Protein AF-A0A7X5WQY3-F1 (afdb_monomer_lite)

pLDDT: mean 85.31, std 12.61, range [47.56, 96.88]

Radius of gyration: 19.54 Å; chains: 1; bounding box: 36×25×66 Å

Sequence (68 aa):
MAPDATTRGDVTLFLSGDVMTGRAIDQVLPVPSDPVLYEPWVRNALDYVELAERASGRIPDAVEPSYI

Secondary structure (DSSP, 8-state):
-PPP----PPPP----S---THHHHHHHSSSPPP-B---SS--BTHHHHHHHHHHH-PPPSS---TT-

Structure (mmCIF, N/CA/C/O backbone):
data_AF-A0A7X5WQY3-F1
#
_entry.id   AF-A0A7X5WQY3-F1
#
loop_
_atom_site.group_PDB
_atom_site.id
_atom_site.type_symbol
_atom_site.label_atom_id
_atom_site.label_alt_id
_atom_site.label_comp_id
_atom_site.label_asym_id
_atom_site.label_entity_id
_atom_site.label_seq_id
_atom_site.pdbx_PDB_ins_code
_atom_site.Cartn_x
_atom_site.Cartn_y
_atom_site.Cartn_z
_atom_site.occupancy
_atom_site.B_iso_or_equiv
_atom_site.auth_seq_id
_atom_site.auth_comp_id
_atom_site.auth_asym_id
_atom_site.auth_atom_id
_atom_site.pdbx_PDB_model_num
ATOM 1 N N . MET A 1 1 ? -24.884 -13.987 47.575 1.00 47.56 1 MET A N 1
ATOM 2 C CA . MET A 1 1 ? -24.919 -13.093 46.401 1.00 47.56 1 MET A CA 1
ATOM 3 C C . MET A 1 1 ? -23.697 -13.436 45.566 1.00 47.56 1 MET A C 1
ATOM 5 O O . MET A 1 1 ? -22.592 -13.155 46.005 1.00 47.56 1 MET A O 1
ATOM 9 N N . ALA A 1 2 ? -23.883 -14.215 44.499 1.00 50.81 2 ALA A N 1
ATOM 10 C CA . ALA A 1 2 ? -22.791 -14.662 43.629 1.00 50.81 2 ALA A CA 1
ATOM 11 C C . ALA A 1 2 ? -22.360 -13.511 42.700 1.00 50.81 2 ALA A C 1
ATOM 13 O O . ALA A 1 2 ? -23.216 -12.688 42.367 1.00 50.81 2 ALA A O 1
ATOM 14 N N . PRO A 1 3 ? -21.073 -13.414 42.322 1.00 52.97 3 PRO A N 1
ATOM 15 C CA . PRO A 1 3 ? -20.600 -12.357 41.439 1.00 52.97 3 PRO A CA 1
ATOM 16 C C . PRO A 1 3 ? -21.209 -12.533 40.046 1.00 52.97 3 PRO A C 1
ATOM 18 O O . PRO A 1 3 ? -21.198 -13.628 39.485 1.00 52.97 3 PRO A O 1
ATOM 21 N N . ASP A 1 4 ? -21.764 -11.440 39.533 1.00 56.78 4 ASP A N 1
ATOM 22 C CA . ASP A 1 4 ? -22.341 -11.340 38.199 1.00 56.78 4 ASP A CA 1
ATOM 23 C C . ASP A 1 4 ? -21.241 -11.517 37.143 1.00 56.78 4 ASP A C 1
ATOM 25 O O . ASP A 1 4 ? -20.149 -10.949 37.253 1.00 56.78 4 ASP A O 1
ATOM 29 N N . ALA A 1 5 ? -21.502 -12.365 36.153 1.00 60.53 5 ALA A N 1
ATOM 30 C CA . ALA A 1 5 ? -20.549 -12.681 35.104 1.00 60.53 5 ALA A CA 1
ATOM 31 C C . ALA A 1 5 ? -20.454 -11.484 34.153 1.00 60.53 5 ALA A C 1
ATOM 33 O O . ALA A 1 5 ? -21.397 -11.188 33.422 1.00 60.53 5 ALA A O 1
ATOM 34 N N . THR A 1 6 ? -19.307 -10.800 34.149 1.00 63.28 6 THR A N 1
ATOM 35 C CA . THR A 1 6 ? -19.003 -9.721 33.204 1.00 63.28 6 THR A CA 1
ATOM 36 C C . THR A 1 6 ? -19.283 -10.189 31.778 1.00 63.28 6 THR A C 1
ATOM 38 O O . THR A 1 6 ? -18.525 -10.971 31.203 1.00 63.28 6 THR A O 1
ATOM 41 N N . THR A 1 7 ? -20.383 -9.708 31.202 1.00 65.88 7 THR A N 1
ATOM 42 C CA . THR A 1 7 ? -20.737 -9.983 29.812 1.00 65.88 7 THR A CA 1
ATOM 43 C C . THR A 1 7 ? -19.710 -9.285 28.929 1.00 65.88 7 THR A C 1
ATOM 45 O O . THR A 1 7 ? -19.646 -8.058 28.864 1.00 65.88 7 THR A O 1
ATOM 48 N N . ARG A 1 8 ? -18.853 -10.077 28.287 1.00 71.38 8 ARG A N 1
ATOM 49 C CA . ARG A 1 8 ? -17.860 -9.600 27.327 1.00 71.38 8 ARG A CA 1
ATOM 50 C C . ARG A 1 8 ? -18.594 -9.326 26.014 1.00 71.38 8 ARG A C 1
ATOM 52 O O . ARG A 1 8 ? -18.772 -10.231 25.212 1.00 71.38 8 ARG A O 1
ATOM 59 N N . GLY A 1 9 ? -19.122 -8.115 25.866 1.00 79.38 9 GLY A N 1
ATOM 60 C CA . GLY A 1 9 ? -19.768 -7.691 24.625 1.00 79.38 9 GLY A CA 1
ATOM 61 C C . GLY A 1 9 ? -18.743 -7.535 23.502 1.00 79.38 9 GLY A C 1
ATOM 62 O O . GLY A 1 9 ? -17.659 -6.995 23.732 1.00 79.38 9 GLY A O 1
ATOM 63 N N . ASP A 1 10 ? -19.085 -8.001 22.302 1.00 85.06 10 ASP A N 1
ATOM 64 C CA . ASP A 1 10 ? -18.266 -7.793 21.109 1.00 85.06 10 ASP A CA 1
ATOM 65 C C . ASP A 1 10 ? -18.283 -6.314 20.701 1.00 85.06 10 ASP A C 1
ATOM 67 O O . ASP A 1 10 ? -19.328 -5.659 20.686 1.00 85.06 10 ASP A O 1
ATOM 71 N N . VAL A 1 11 ? -17.109 -5.778 20.363 1.00 89.00 11 VAL A N 1
ATOM 72 C CA . VAL A 1 11 ? -16.950 -4.402 19.878 1.00 89.00 11 VAL A CA 1
ATOM 73 C C . VAL A 1 11 ? -16.834 -4.433 18.360 1.00 89.00 11 VAL A C 1
ATOM 75 O O . VAL A 1 11 ? -15.946 -5.083 17.814 1.00 89.00 11 VAL A O 1
ATOM 78 N N . THR A 1 12 ? -17.709 -3.699 17.673 1.00 88.12 12 THR A N 1
ATOM 79 C CA . THR A 1 12 ? -17.600 -3.481 16.224 1.00 88.12 12 THR A CA 1
ATOM 80 C C . THR A 1 12 ? -16.799 -2.210 15.962 1.00 88.12 12 THR A C 1
ATOM 82 O O . THR A 1 12 ? -17.161 -1.137 16.442 1.00 88.12 12 THR A O 1
ATOM 85 N N . LEU A 1 13 ? -15.711 -2.331 15.200 1.00 86.19 13 LEU A N 1
ATOM 86 C CA . LEU A 1 13 ? -14.846 -1.221 14.799 1.00 86.19 13 LEU A CA 1
ATOM 87 C C . LEU A 1 13 ? -15.043 -0.917 13.312 1.00 86.19 13 LEU A C 1
ATOM 89 O O . LEU A 1 13 ? -15.075 -1.829 12.489 1.00 86.19 13 LEU A O 1
ATOM 93 N N . PHE A 1 14 ? -15.115 0.369 12.974 1.00 82.75 14 PHE A N 1
ATOM 94 C CA . PHE A 1 14 ? -15.014 0.861 11.604 1.00 82.75 14 PHE A CA 1
ATOM 95 C C . PHE A 1 14 ? -13.786 1.764 11.509 1.00 82.75 14 PHE A C 1
ATOM 97 O O . PHE A 1 14 ? -13.646 2.711 12.282 1.00 82.75 14 PHE A O 1
ATOM 104 N N . LEU A 1 15 ? -12.884 1.443 10.587 1.00 77.38 15 LEU A N 1
ATOM 105 C CA . LEU A 1 15 ? -11.654 2.186 10.342 1.00 77.38 15 LEU A CA 1
ATOM 106 C C . LEU A 1 15 ? -11.777 2.849 8.973 1.00 77.38 15 LEU A C 1
ATOM 108 O O . LEU A 1 15 ? -12.051 2.177 7.981 1.00 77.38 15 LEU A O 1
ATOM 112 N N . SER A 1 16 ? -11.579 4.163 8.926 1.00 74.12 16 SER A N 1
ATOM 113 C CA . SER A 1 16 ? -11.634 4.953 7.698 1.00 74.12 16 SER A CA 1
ATOM 114 C C . SER A 1 16 ? -10.478 5.934 7.645 1.00 74.12 16 SER A C 1
ATOM 116 O O . SER A 1 16 ? -10.117 6.526 8.662 1.00 74.12 16 SER A O 1
ATOM 118 N N . GLY A 1 17 ? -9.951 6.149 6.451 1.00 75.25 17 GLY A N 1
ATOM 119 C CA . GLY A 1 17 ? -8.867 7.077 6.175 1.00 75.25 1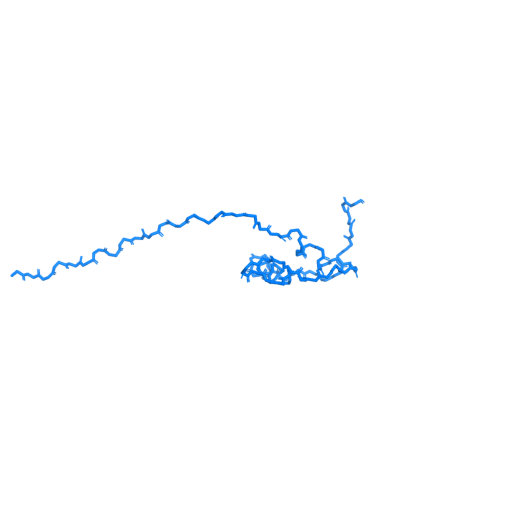7 GLY A CA 1
ATOM 120 C C . GLY A 1 17 ? -8.475 6.970 4.711 1.00 75.25 17 GLY A C 1
ATOM 121 O O . GLY A 1 17 ? -8.980 6.100 3.998 1.00 75.25 17 GLY A O 1
ATOM 122 N N . ASP A 1 18 ? -7.591 7.859 4.278 1.00 73.94 18 ASP A N 1
ATOM 123 C CA . ASP A 1 18 ? -6.908 7.656 3.009 1.00 73.94 18 ASP A CA 1
ATOM 124 C C . ASP A 1 18 ? -5.925 6.494 3.181 1.00 73.94 18 ASP A C 1
ATOM 126 O O . ASP A 1 18 ? -5.189 6.438 4.167 1.00 73.94 18 ASP A O 1
ATOM 130 N N . VAL A 1 19 ? -5.979 5.531 2.268 1.00 74.56 19 VAL A N 1
ATOM 131 C CA . VAL A 1 19 ? -5.107 4.357 2.279 1.00 74.56 19 VAL A CA 1
ATOM 132 C C . VAL A 1 19 ? -4.383 4.390 0.952 1.00 74.56 19 VAL A C 1
ATOM 134 O O . VAL A 1 19 ? -4.987 4.143 -0.095 1.00 74.56 19 VAL A O 1
ATOM 137 N N . MET A 1 20 ? -3.090 4.704 0.988 1.00 85.31 20 MET A N 1
ATOM 138 C CA . MET A 1 20 ? -2.273 4.966 -0.200 1.00 85.31 20 MET A CA 1
ATOM 139 C C . MET A 1 20 ? -1.912 3.680 -0.969 1.00 85.31 20 MET A C 1
ATOM 141 O O . MET A 1 20 ? -0.791 3.510 -1.432 1.00 85.31 20 MET A O 1
ATOM 145 N N . THR A 1 21 ? -2.867 2.765 -1.144 1.00 86.25 21 THR A N 1
ATOM 146 C CA . THR A 1 21 ? -2.719 1.476 -1.844 1.00 86.25 21 THR A CA 1
ATOM 147 C C . THR A 1 21 ? -2.258 1.627 -3.293 1.00 86.25 21 THR A C 1
ATOM 149 O O . THR A 1 21 ? -1.553 0.758 -3.796 1.00 86.25 21 THR A O 1
ATOM 152 N N . GLY A 1 22 ? -2.548 2.759 -3.946 1.00 89.38 22 GLY A N 1
ATOM 153 C CA . GLY A 1 22 ? -1.966 3.094 -5.249 1.00 89.38 22 GLY A CA 1
ATOM 154 C C . GLY A 1 22 ? -0.432 3.104 -5.233 1.00 89.38 22 GLY A C 1
ATOM 155 O O . GLY A 1 22 ? 0.191 2.661 -6.189 1.00 89.38 22 GLY A O 1
ATOM 156 N N . ARG A 1 23 ? 0.195 3.480 -4.109 1.00 93.94 23 ARG A N 1
ATOM 157 C CA . ARG A 1 23 ? 1.657 3.416 -3.956 1.00 93.94 23 ARG A CA 1
ATOM 158 C C . ARG A 1 23 ? 2.179 1.987 -3.928 1.00 93.94 23 ARG A C 1
ATOM 160 O O . ARG A 1 23 ? 3.312 1.784 -4.332 1.00 93.94 23 ARG A O 1
ATOM 167 N N . ALA A 1 24 ? 1.377 1.011 -3.501 1.00 93.50 24 ALA A N 1
ATOM 168 C CA . ALA A 1 24 ? 1.728 -0.404 -3.612 1.00 93.50 24 ALA A CA 1
ATOM 169 C C . ALA A 1 24 ? 1.755 -0.855 -5.078 1.00 93.50 24 ALA A C 1
ATOM 171 O O . ALA A 1 24 ? 2.647 -1.599 -5.474 1.00 93.50 24 ALA A O 1
ATOM 172 N N . ILE A 1 25 ? 0.809 -0.362 -5.889 1.00 92.25 25 ILE A N 1
ATOM 173 C CA . ILE A 1 25 ? 0.774 -0.626 -7.333 1.00 92.25 25 ILE A CA 1
ATOM 174 C C . ILE A 1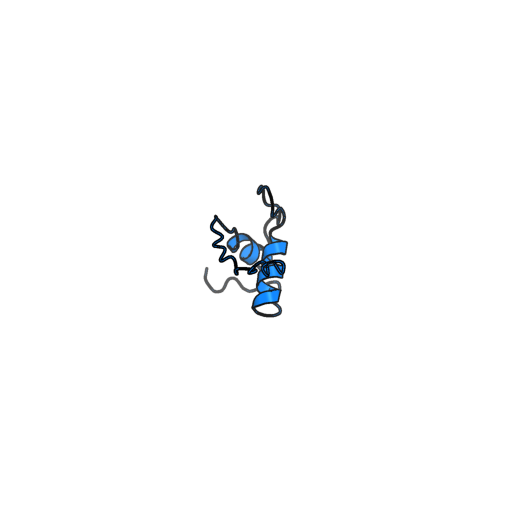 25 ? 2.053 -0.095 -7.979 1.00 92.25 25 ILE A C 1
ATOM 176 O O . ILE A 1 25 ? 2.701 -0.834 -8.712 1.00 92.25 25 ILE A O 1
ATOM 180 N N . ASP A 1 26 ? 2.476 1.126 -7.636 1.00 93.25 26 ASP A N 1
ATOM 181 C CA . ASP A 1 26 ? 3.728 1.690 -8.155 1.00 93.25 26 ASP A CA 1
ATOM 182 C C . ASP A 1 26 ? 4.949 0.808 -7.844 1.00 93.25 26 ASP A C 1
ATOM 184 O O . ASP A 1 26 ? 5.890 0.777 -8.632 1.00 93.25 26 ASP A O 1
ATOM 188 N N . GLN A 1 27 ? 4.954 0.094 -6.710 1.00 94.81 27 GLN A N 1
ATOM 189 C CA . GLN A 1 27 ? 6.081 -0.761 -6.318 1.00 94.81 27 GLN A CA 1
ATOM 190 C C . GLN A 1 27 ? 6.172 -2.060 -7.119 1.00 94.81 27 GLN A C 1
ATOM 192 O O . GLN A 1 27 ? 7.268 -2.597 -7.265 1.00 94.81 27 GLN A O 1
ATOM 197 N N . VAL A 1 28 ? 5.053 -2.573 -7.635 1.00 94.06 28 VAL A N 1
ATOM 198 C CA . VAL A 1 28 ? 5.043 -3.823 -8.414 1.00 94.06 28 VAL A CA 1
ATOM 199 C C . VAL A 1 28 ? 5.242 -3.589 -9.912 1.00 94.06 28 VAL A C 1
ATOM 201 O O . VAL A 1 28 ? 5.295 -4.551 -10.672 1.00 94.06 28 VAL A O 1
ATOM 204 N N . LEU A 1 29 ? 5.383 -2.335 -10.353 1.00 93.44 29 LEU A N 1
ATOM 205 C CA . LEU A 1 29 ? 5.720 -1.991 -11.735 1.00 93.44 29 LEU A CA 1
ATOM 206 C C . LEU A 1 29 ? 7.196 -2.290 -12.064 1.00 93.44 29 LEU A C 1
ATOM 208 O O . LEU A 1 29 ? 8.019 -2.442 -11.161 1.00 93.44 29 LEU A O 1
ATOM 212 N N . PRO A 1 30 ? 7.583 -2.336 -13.356 1.00 93.00 30 PRO A N 1
ATOM 213 C CA . PRO A 1 30 ? 8.950 -2.674 -13.754 1.00 93.00 30 PRO A CA 1
ATOM 214 C C . PRO A 1 30 ? 9.977 -1.624 -13.310 1.00 93.00 30 PRO A C 1
ATOM 216 O O . PRO A 1 30 ? 11.147 -1.944 -13.109 1.00 93.00 30 PRO A O 1
ATOM 219 N N . VAL A 1 31 ? 9.541 -0.368 -13.163 1.00 92.69 31 VAL A N 1
ATOM 220 C CA . VAL A 1 31 ? 10.348 0.739 -12.641 1.00 92.69 31 VAL A CA 1
ATOM 221 C C . VAL A 1 31 ? 9.616 1.336 -11.438 1.00 92.69 31 VAL A C 1
ATOM 223 O O . VAL A 1 31 ? 8.764 2.208 -11.624 1.00 92.69 31 VAL A O 1
ATOM 226 N N . PRO A 1 32 ? 9.904 0.856 -10.217 1.00 93.50 32 PRO A N 1
ATOM 227 C CA . PRO A 1 32 ? 9.200 1.306 -9.028 1.00 93.50 32 PRO A CA 1
ATOM 228 C C . PRO A 1 32 ? 9.591 2.734 -8.634 1.00 93.50 32 PRO A C 1
ATOM 230 O O . PRO A 1 32 ? 10.729 3.171 -8.825 1.00 93.50 32 PRO A O 1
ATOM 233 N N . SER A 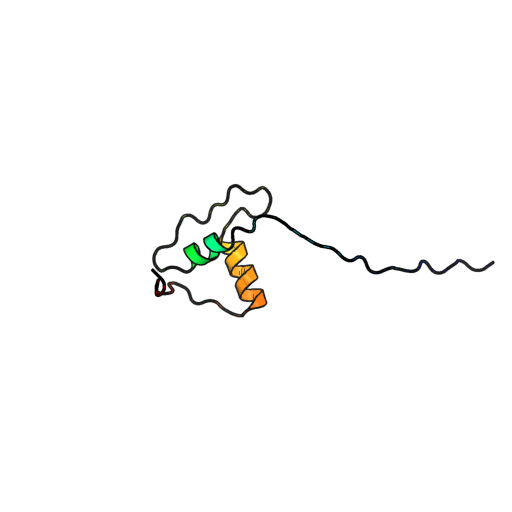1 33 ? 8.635 3.462 -8.057 1.00 92.69 33 SER A N 1
ATOM 234 C CA . SER A 1 33 ? 8.878 4.766 -7.431 1.00 92.69 33 SER A CA 1
ATOM 235 C C . SER A 1 33 ? 9.523 4.608 -6.047 1.00 92.69 33 SER A C 1
ATOM 237 O O . SER A 1 33 ? 9.560 3.509 -5.498 1.00 92.69 33 SER A O 1
ATOM 239 N N . ASP A 1 34 ? 10.026 5.699 -5.456 1.00 96.19 34 ASP A N 1
ATOM 240 C CA . ASP A 1 34 ? 10.539 5.669 -4.078 1.00 96.19 34 ASP A CA 1
ATOM 241 C C . ASP A 1 34 ? 9.440 5.154 -3.121 1.00 96.19 34 ASP A C 1
ATOM 243 O O . ASP A 1 34 ? 8.335 5.710 -3.117 1.00 96.19 34 ASP A O 1
ATOM 247 N N . PRO A 1 35 ? 9.689 4.102 -2.321 1.00 96.12 35 PRO A N 1
ATOM 248 C CA . PRO A 1 35 ? 8.679 3.528 -1.440 1.00 96.12 35 PRO A CA 1
ATOM 249 C C . PRO A 1 35 ? 8.336 4.404 -0.229 1.00 96.12 35 PRO A C 1
ATOM 251 O O . PRO A 1 35 ? 7.373 4.095 0.475 1.00 96.12 35 PRO A O 1
ATOM 254 N N . VAL A 1 36 ? 9.092 5.466 0.066 1.00 96.88 36 VAL A N 1
ATOM 255 C CA . VAL A 1 36 ? 8.867 6.282 1.267 1.00 96.88 36 VAL A CA 1
ATOM 256 C C . VAL A 1 36 ? 7.490 6.955 1.237 1.00 96.88 36 VAL A C 1
ATOM 258 O O . VAL A 1 36 ? 7.101 7.629 0.274 1.00 96.88 36 VAL A O 1
ATOM 261 N N . LEU A 1 37 ? 6.770 6.796 2.348 1.00 92.69 37 LEU A N 1
ATOM 262 C CA . LEU A 1 37 ? 5.515 7.474 2.653 1.00 92.69 37 LEU A CA 1
ATOM 263 C C . LEU A 1 37 ? 5.713 8.411 3.846 1.00 92.69 37 LEU A C 1
ATOM 265 O O . LEU A 1 37 ? 6.347 8.062 4.842 1.00 92.69 37 LEU A O 1
ATOM 269 N N . TYR A 1 38 ? 5.125 9.601 3.764 1.00 90.94 38 TYR A N 1
ATOM 270 C CA . TYR A 1 38 ? 5.174 10.614 4.822 1.00 90.94 38 TYR A CA 1
ATOM 271 C C . TYR A 1 38 ? 3.941 10.543 5.732 1.00 90.94 38 TYR A C 1
ATOM 273 O O . TYR A 1 38 ? 3.399 11.564 6.151 1.00 90.94 38 TYR A O 1
ATOM 281 N N . GLU A 1 39 ? 3.488 9.326 6.028 1.00 86.81 39 GLU A N 1
ATOM 282 C CA . GLU A 1 39 ? 2.375 9.066 6.934 1.00 86.81 39 GLU A CA 1
ATOM 283 C C . GLU A 1 39 ? 2.888 8.699 8.340 1.00 86.81 39 GLU A C 1
ATOM 285 O O . GLU A 1 39 ? 3.995 8.177 8.510 1.00 86.81 39 GLU A O 1
ATOM 290 N N . PRO A 1 40 ? 2.094 8.953 9.393 1.00 87.44 40 PRO A N 1
ATOM 291 C CA . PRO A 1 40 ? 2.516 8.693 10.768 1.00 87.44 40 PRO A CA 1
ATOM 292 C C . PRO A 1 40 ? 2.657 7.200 11.105 1.00 87.44 40 PRO A C 1
ATOM 294 O O . PRO A 1 40 ? 3.375 6.861 12.051 1.00 87.44 40 PRO A O 1
ATOM 297 N N . TRP A 1 41 ? 1.988 6.317 10.358 1.00 86.56 41 TRP A N 1
ATOM 298 C CA . TRP A 1 41 ? 1.907 4.887 10.665 1.00 86.56 41 TRP A CA 1
ATOM 299 C C . TRP A 1 41 ? 2.626 4.030 9.630 1.00 86.56 41 TRP A C 1
ATOM 301 O O . TRP A 1 41 ? 3.646 3.427 9.962 1.00 86.56 41 TRP A O 1
ATOM 311 N N . VAL A 1 42 ? 2.140 4.019 8.389 1.00 90.62 42 VAL A N 1
ATOM 312 C CA . VAL A 1 42 ? 2.774 3.287 7.291 1.00 90.62 42 VAL A CA 1
ATOM 313 C C . VAL A 1 42 ? 3.796 4.199 6.627 1.00 90.62 42 VAL A C 1
ATOM 315 O O . VAL A 1 42 ? 3.443 5.206 6.030 1.00 90.62 42 VAL A O 1
ATOM 318 N N . ARG A 1 43 ? 5.083 3.884 6.762 1.00 94.62 43 ARG A N 1
ATOM 319 C CA . ARG A 1 43 ? 6.168 4.732 6.226 1.00 94.62 43 ARG A CA 1
ATOM 320 C C . ARG A 1 43 ? 6.778 4.183 4.943 1.00 94.62 43 ARG A C 1
ATOM 322 O O . ARG A 1 43 ? 7.611 4.851 4.334 1.00 94.62 43 ARG A O 1
ATOM 329 N N . ASN A 1 44 ? 6.381 2.978 4.545 1.00 96.06 44 ASN A N 1
ATOM 330 C CA . ASN A 1 44 ? 6.898 2.290 3.377 1.00 96.06 44 ASN A CA 1
ATOM 331 C C . ASN A 1 44 ? 5.738 1.692 2.570 1.00 96.06 44 ASN A C 1
ATOM 333 O O . ASN A 1 44 ? 4.907 0.965 3.104 1.00 96.06 44 ASN A O 1
ATOM 337 N N . ALA A 1 45 ? 5.689 1.988 1.274 1.00 95.81 45 ALA A N 1
ATOM 338 C CA . ALA A 1 45 ? 4.664 1.489 0.365 1.00 95.81 45 ALA A CA 1
ATOM 339 C C . ALA A 1 45 ? 4.677 -0.044 0.201 1.00 95.81 45 ALA A C 1
ATOM 341 O O . ALA A 1 45 ? 3.645 -0.622 -0.136 1.00 95.81 45 ALA A O 1
ATOM 342 N N . LEU A 1 46 ? 5.805 -0.711 0.474 1.00 96.06 46 LEU A N 1
ATOM 343 C CA . LEU A 1 46 ? 5.908 -2.174 0.459 1.00 96.06 46 LEU A CA 1
ATOM 344 C C . LEU A 1 46 ? 5.050 -2.832 1.545 1.00 96.06 46 LEU A C 1
ATOM 346 O O . LEU A 1 46 ? 4.570 -3.944 1.334 1.00 96.06 46 LEU A O 1
ATOM 350 N N . ASP A 1 47 ? 4.768 -2.136 2.649 1.00 95.12 47 ASP A N 1
ATOM 351 C CA . ASP A 1 47 ? 3.863 -2.641 3.689 1.00 95.12 47 ASP A CA 1
ATOM 352 C C . ASP A 1 47 ? 2.456 -2.877 3.106 1.00 95.12 47 ASP A C 1
ATOM 354 O O . ASP A 1 47 ? 1.769 -3.838 3.453 1.00 95.12 47 ASP A O 1
ATOM 358 N N . TYR A 1 48 ? 2.028 -2.035 2.158 1.00 94.38 48 TYR A N 1
ATOM 359 C CA . TYR A 1 48 ? 0.757 -2.217 1.459 1.00 94.38 48 TYR A CA 1
ATOM 360 C C . TYR A 1 48 ? 0.790 -3.373 0.448 1.00 94.38 48 TYR A C 1
ATOM 362 O O . TYR A 1 48 ? -0.241 -4.024 0.265 1.00 94.38 48 TYR A O 1
ATOM 370 N N . VAL A 1 49 ? 1.942 -3.672 -0.168 1.00 95.00 49 VAL A N 1
ATOM 371 C CA . VAL A 1 49 ? 2.108 -4.876 -1.006 1.00 95.00 49 VAL A CA 1
ATOM 372 C C . VAL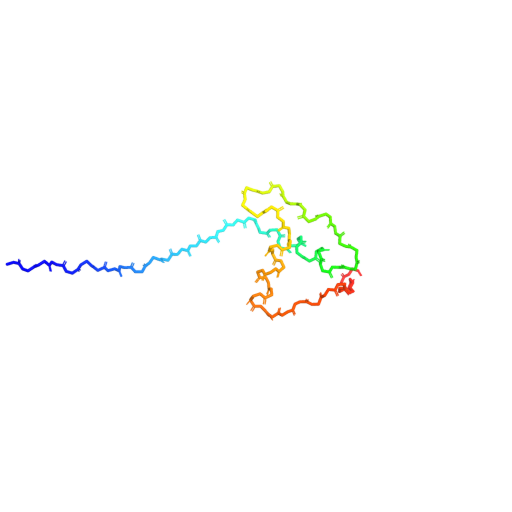 A 1 49 ? 1.946 -6.122 -0.138 1.00 95.00 49 VAL A C 1
ATOM 374 O O . VAL A 1 49 ? 1.144 -6.992 -0.464 1.00 95.00 49 VAL A O 1
ATOM 377 N N . GLU A 1 50 ? 2.608 -6.164 1.021 1.00 95.56 50 GLU A N 1
ATOM 378 C CA . GLU A 1 50 ? 2.506 -7.287 1.958 1.00 95.56 50 GLU A CA 1
ATOM 379 C C . GLU A 1 50 ? 1.060 -7.508 2.436 1.00 95.56 50 GLU A C 1
ATOM 381 O O . GLU A 1 50 ? 0.576 -8.642 2.497 1.00 95.56 50 GLU A O 1
ATOM 386 N N . LEU A 1 51 ? 0.337 -6.429 2.754 1.00 93.94 51 LEU A N 1
ATOM 387 C CA . LEU A 1 51 ? -1.077 -6.511 3.129 1.00 93.94 51 LEU A CA 1
ATOM 388 C C . LEU A 1 51 ? -1.934 -7.097 2.001 1.00 93.94 51 LEU A C 1
ATOM 390 O O . LEU A 1 51 ? -2.793 -7.946 2.259 1.00 93.94 51 LEU A O 1
ATOM 394 N N . ALA A 1 52 ? -1.691 -6.677 0.760 1.00 94.12 52 ALA A N 1
ATOM 395 C CA . ALA A 1 52 ? -2.403 -7.196 -0.400 1.00 94.12 52 ALA A CA 1
ATOM 396 C C . ALA A 1 52 ? -2.084 -8.681 -0.644 1.00 94.12 52 ALA A C 1
ATOM 398 O O . ALA A 1 52 ? -3.005 -9.467 -0.884 1.00 94.12 52 ALA A O 1
ATOM 399 N N . GLU A 1 53 ? -0.820 -9.087 -0.496 1.00 96.31 53 GLU A N 1
ATOM 400 C CA . GLU A 1 53 ? -0.402 -10.483 -0.634 1.00 96.31 53 GLU A CA 1
ATOM 401 C C . GLU A 1 53 ? -0.996 -11.391 0.442 1.00 96.31 53 GLU A C 1
ATOM 403 O O . GLU A 1 53 ? -1.438 -12.505 0.157 1.00 96.31 53 GLU A O 1
ATOM 408 N N . ARG A 1 54 ? -1.070 -10.911 1.688 1.00 96.62 54 ARG A N 1
ATOM 409 C CA . ARG A 1 54 ? -1.727 -11.640 2.784 1.00 96.62 54 ARG A CA 1
ATOM 410 C C . ARG A 1 54 ? -3.210 -11.883 2.505 1.00 96.62 54 ARG A C 1
ATOM 412 O O . ARG A 1 54 ? -3.736 -12.914 2.917 1.00 96.62 54 ARG A O 1
ATOM 419 N N . ALA A 1 55 ? -3.878 -10.948 1.830 1.00 95.44 55 ALA A N 1
ATOM 420 C CA . ALA A 1 55 ? -5.299 -11.049 1.507 1.00 95.44 55 ALA A CA 1
ATOM 421 C C . ALA A 1 55 ? -5.581 -11.858 0.227 1.00 95.44 55 ALA A C 1
ATOM 423 O O . ALA A 1 55 ? -6.590 -12.560 0.166 1.00 95.44 55 ALA A O 1
ATOM 424 N N . SER A 1 56 ? -4.711 -11.759 -0.783 1.00 94.81 56 SER A N 1
ATOM 425 C CA . SER A 1 56 ? -4.992 -12.236 -2.151 1.00 94.81 56 SER A CA 1
ATOM 426 C C . SER A 1 56 ? -4.028 -13.315 -2.656 1.00 94.81 56 SER A C 1
ATOM 428 O O . SER A 1 56 ? -4.250 -13.881 -3.725 1.00 94.81 56 SER A O 1
ATOM 430 N N . GLY A 1 57 ? -2.979 -13.631 -1.896 1.00 96.25 57 GLY A N 1
ATOM 431 C CA . GLY A 1 57 ? -1.856 -14.457 -2.342 1.00 96.25 57 GLY A CA 1
ATOM 432 C C . GLY A 1 57 ? -0.754 -13.634 -3.018 1.00 96.25 57 GLY A C 1
ATOM 433 O O . GLY A 1 57 ? -0.892 -12.430 -3.205 1.00 96.25 57 GLY A O 1
ATOM 434 N N . ARG A 1 58 ? 0.356 -14.295 -3.376 1.00 95.50 58 ARG A N 1
ATOM 435 C CA . ARG A 1 58 ? 1.556 -13.647 -3.934 1.00 95.50 58 ARG A CA 1
ATOM 436 C C . ARG A 1 58 ? 1.227 -12.758 -5.135 1.00 95.50 58 ARG A C 1
ATOM 438 O O . ARG A 1 58 ? 0.573 -13.214 -6.076 1.00 95.50 58 ARG A O 1
ATOM 445 N N . ILE A 1 59 ? 1.776 -11.548 -5.136 1.00 93.69 59 ILE A N 1
ATOM 446 C CA . ILE A 1 59 ? 1.680 -10.609 -6.252 1.00 93.69 59 ILE A CA 1
ATOM 447 C C . ILE A 1 59 ? 2.986 -10.692 -7.062 1.00 93.69 59 ILE A C 1
ATOM 449 O O . ILE A 1 59 ? 4.067 -10.729 -6.475 1.00 93.69 59 ILE A O 1
ATOM 453 N N . PRO A 1 60 ? 2.932 -10.805 -8.401 1.00 90.56 60 PRO A N 1
ATOM 454 C CA . PRO A 1 60 ? 4.138 -10.789 -9.220 1.00 90.56 60 PRO A CA 1
ATOM 455 C C . PRO A 1 60 ? 4.841 -9.433 -9.171 1.00 90.56 60 PRO A C 1
ATOM 457 O O . PRO A 1 60 ? 4.193 -8.390 -9.195 1.00 90.56 60 PRO A O 1
ATOM 460 N N . ASP A 1 61 ? 6.167 -9.466 -9.176 1.00 86.12 61 ASP A N 1
ATOM 461 C CA . ASP A 1 61 ? 7.000 -8.284 -9.369 1.00 86.12 61 ASP A CA 1
ATOM 462 C C . ASP A 1 61 ? 7.070 -7.907 -10.862 1.00 86.12 61 A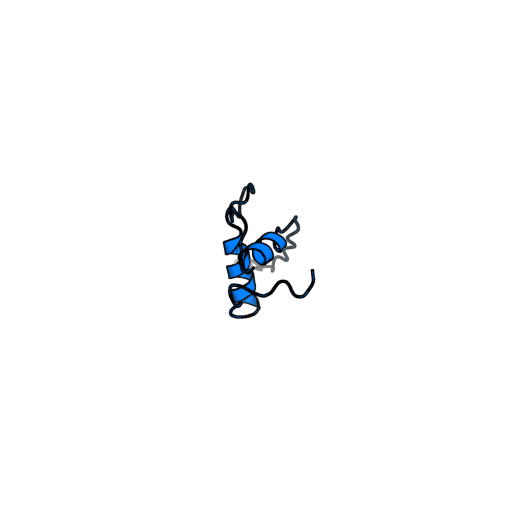SP A C 1
ATOM 464 O O . ASP A 1 61 ? 6.916 -8.769 -11.733 1.00 86.12 61 ASP A O 1
ATOM 468 N N . ALA A 1 62 ? 7.365 -6.636 -11.158 1.00 87.25 62 ALA A N 1
ATOM 469 C CA . ALA A 1 62 ? 7.546 -6.105 -12.514 1.00 87.25 62 ALA A CA 1
ATOM 470 C C . ALA A 1 62 ? 6.355 -6.363 -13.464 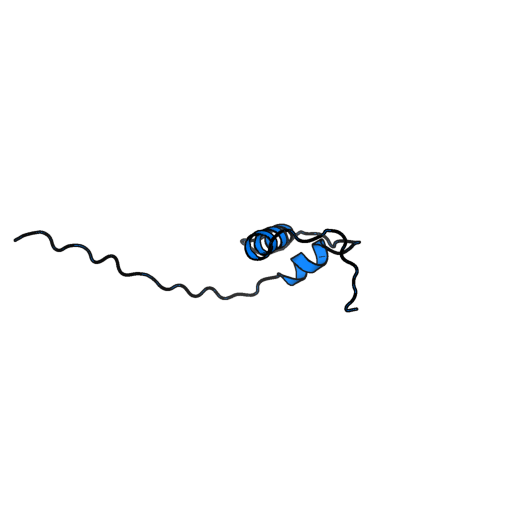1.00 87.25 62 ALA A C 1
ATOM 472 O O . ALA A 1 62 ? 6.521 -6.786 -14.609 1.00 87.25 62 ALA A O 1
ATOM 473 N N . VAL A 1 63 ? 5.142 -6.101 -12.983 1.00 85.81 63 VAL A N 1
ATOM 474 C CA . VAL A 1 63 ? 3.897 -6.226 -13.746 1.00 85.81 63 VAL A CA 1
ATOM 475 C C . VAL A 1 63 ? 3.857 -5.190 -14.869 1.00 85.81 63 VAL A C 1
ATOM 477 O O . VAL A 1 63 ? 4.054 -4.003 -14.630 1.00 85.81 63 VAL A O 1
ATOM 480 N N . GLU A 1 64 ? 3.559 -5.621 -16.094 1.00 83.06 64 GLU A N 1
ATOM 481 C CA . GLU A 1 64 ? 3.405 -4.717 -17.239 1.00 83.06 64 GLU A CA 1
ATOM 482 C C . GLU A 1 64 ? 2.282 -3.684 -17.005 1.00 83.06 64 GLU A C 1
ATOM 484 O O . GLU A 1 64 ? 1.211 -4.043 -16.502 1.00 83.06 64 GLU A O 1
ATOM 489 N N . PRO A 1 65 ? 2.462 -2.412 -17.408 1.00 76.94 65 PRO A N 1
ATOM 490 C CA . PRO A 1 65 ? 1.483 -1.348 -17.202 1.00 76.94 65 PRO A CA 1
ATOM 491 C C . PRO A 1 65 ? 0.330 -1.429 -18.221 1.00 76.94 65 PRO A C 1
ATOM 493 O O . PRO A 1 65 ? 0.072 -0.495 -18.973 1.00 76.94 65 PRO A O 1
ATOM 496 N N . SER A 1 66 ? -0.393 -2.548 -18.263 1.00 76.81 66 SER A N 1
ATOM 497 C CA . SER A 1 66 ? -1.370 -2.870 -19.317 1.00 76.81 66 SER A CA 1
ATOM 498 C C . SER A 1 66 ? -2.650 -2.016 -19.331 1.00 76.81 66 SER A C 1
ATOM 500 O O . SER A 1 66 ? -3.550 -2.291 -20.121 1.00 76.81 66 SER A O 1
ATOM 502 N N . TYR A 1 67 ? -2.776 -1.040 -18.429 1.00 68.44 67 TYR A N 1
ATOM 503 C CA . TYR A 1 67 ? -3.940 -0.153 -18.297 1.00 68.44 67 TYR A CA 1
ATOM 504 C C . TYR A 1 67 ? -3.611 1.328 -18.577 1.00 68.44 67 TYR A C 1
ATOM 506 O O . TYR A 1 67 ? -4.488 2.182 -18.454 1.00 68.44 67 TYR A O 1
ATOM 514 N N . ILE A 1 68 ? -2.359 1.635 -18.937 1.00 59.28 68 ILE A N 1
ATOM 515 C CA . ILE A 1 68 ? -1.923 2.980 -19.346 1.00 59.28 68 ILE A CA 1
ATOM 516 C C . ILE A 1 68 ? -2.023 3.118 -20.868 1.00 59.28 68 ILE A C 1
ATOM 518 O O . ILE A 1 68 ? -1.685 2.140 -21.571 1.00 59.28 68 ILE A O 1
#

Foldseek 3Di:
DDDDDPPPDDDDDDDDDDDVLVLLVQQQAQHHDAQADPDPPDGGNVVSQVVCCVVPNHDHHRDYPVPD